Protein AF-A0A662HNA5-F1 (afdb_monomer)

Secondary structure (DSSP, 8-state):
--EEEETTEEEETTS-HHHHHHHHHHHHHHHHTTTTT-HHHHHHHHHHTT-

pLDDT: mean 81.62, std 6.33, range [50.12, 87.94]

Solvent-accessible surface area (backbone atoms only — not comparable to full-atom values): 3194 Å² total; per-residue (Å²): 125,70,58,42,82,48,102,93,44,78,41,53,70,90,47,57,74,65,64,35,69,79,42,40,81,71,48,48,59,22,50,76,56,77,39,59,90,31,66,66,56,54,52,48,49,56,61,58,71,73,107

Foldseek 3Di:
DQWDQDPVGIFGVLDDPVVCVVCVVVQVVCVVVVNPPPPSVVVVCVVVVVD

Structure (mmCIF, N/CA/C/O backbone):
data_AF-A0A662HNA5-F1
#
_entry.id   AF-A0A662HNA5-F1
#
loop_
_atom_site.group_PDB
_atom_site.id
_atom_site.type_symbol
_at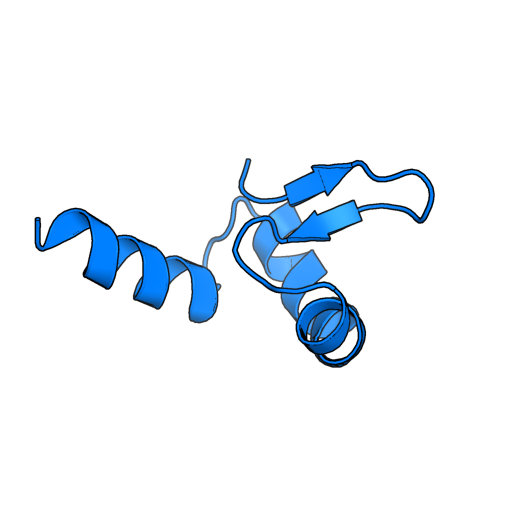om_site.label_atom_id
_atom_site.label_alt_id
_atom_site.label_comp_id
_atom_site.label_asym_id
_atom_site.label_entity_id
_atom_site.label_seq_id
_atom_site.pdbx_PDB_ins_code
_atom_site.Cartn_x
_atom_site.Cartn_y
_atom_site.Cartn_z
_atom_site.occupancy
_atom_site.B_iso_or_equiv
_atom_site.auth_seq_id
_atom_site.auth_comp_id
_atom_site.auth_asym_id
_atom_site.auth_atom_id
_atom_site.pdbx_PDB_model_num
ATOM 1 N N . MET A 1 1 ? -11.822 1.128 -5.386 1.00 61.19 1 MET A N 1
ATOM 2 C CA . MET A 1 1 ? -10.576 0.496 -5.879 1.00 61.19 1 MET A CA 1
ATOM 3 C C . MET A 1 1 ? -9.407 1.406 -5.506 1.00 61.19 1 MET A C 1
ATOM 5 O O . MET A 1 1 ? -9.384 2.539 -5.955 1.00 61.19 1 MET A O 1
ATOM 9 N N . PHE A 1 2 ? -8.494 0.976 -4.624 1.00 74.50 2 PHE A N 1
ATOM 10 C CA . PHE A 1 2 ? -7.420 1.836 -4.069 1.00 74.50 2 PHE A CA 1
ATOM 11 C C . PHE A 1 2 ? -6.177 1.934 -4.968 1.00 74.50 2 PHE A C 1
ATOM 13 O O . PHE A 1 2 ? -5.130 2.432 -4.547 1.00 74.50 2 PHE A O 1
ATOM 20 N N . TYR A 1 3 ? -6.274 1.408 -6.190 1.00 79.75 3 TYR A N 1
ATOM 21 C CA . TYR A 1 3 ? -5.242 1.468 -7.215 1.00 79.75 3 TYR A CA 1
ATOM 22 C C . TYR A 1 3 ? -5.721 2.308 -8.379 1.00 79.75 3 TYR A C 1
ATOM 24 O O . TYR A 1 3 ? -6.852 2.165 -8.836 1.00 79.75 3 TYR A O 1
ATOM 32 N N . VAL A 1 4 ? -4.820 3.147 -8.864 1.00 82.38 4 VAL A N 1
ATOM 33 C CA . VAL A 1 4 ? -5.012 3.993 -10.030 1.00 82.38 4 VAL A CA 1
ATOM 34 C C . VAL A 1 4 ? -4.167 3.452 -11.173 1.00 82.38 4 VAL A C 1
ATOM 36 O O . VAL A 1 4 ? -3.016 3.041 -10.983 1.00 82.38 4 VAL A O 1
ATOM 39 N N . ARG A 1 5 ? -4.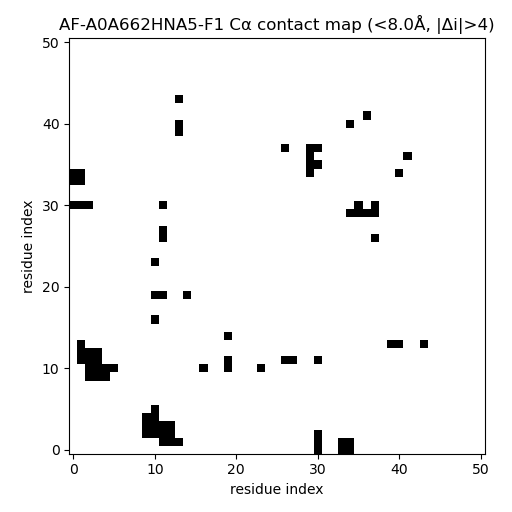740 3.422 -12.378 1.00 82.75 5 ARG A N 1
ATOM 40 C CA . ARG A 1 5 ? -3.966 3.184 -13.597 1.00 82.75 5 ARG A CA 1
ATOM 41 C C . ARG A 1 5 ? -3.172 4.445 -13.917 1.00 82.75 5 ARG A C 1
ATOM 43 O O . ARG A 1 5 ? -3.683 5.554 -13.847 1.00 82.75 5 ARG A O 1
ATOM 50 N N . THR A 1 6 ? -1.911 4.252 -14.254 1.00 83.38 6 THR A N 1
ATOM 51 C CA . THR A 1 6 ? -0.972 5.284 -14.690 1.00 83.38 6 THR A CA 1
ATOM 52 C C . THR A 1 6 ? -0.359 4.829 -16.010 1.00 83.38 6 THR A C 1
ATOM 54 O O . THR A 1 6 ? -0.374 3.634 -16.316 1.00 83.38 6 THR A O 1
ATOM 57 N N . SER A 1 7 ? 0.266 5.733 -16.761 1.00 83.56 7 SER A N 1
ATOM 58 C CA . SER A 1 7 ? 0.944 5.384 -18.020 1.00 83.56 7 SER A CA 1
ATOM 59 C C . SER A 1 7 ? 2.076 4.354 -17.854 1.00 83.56 7 SER A C 1
ATOM 61 O O . SER A 1 7 ? 2.496 3.745 -18.827 1.00 83.56 7 SER A O 1
ATOM 63 N N . LYS A 1 8 ? 2.564 4.128 -16.623 1.00 77.56 8 LYS A N 1
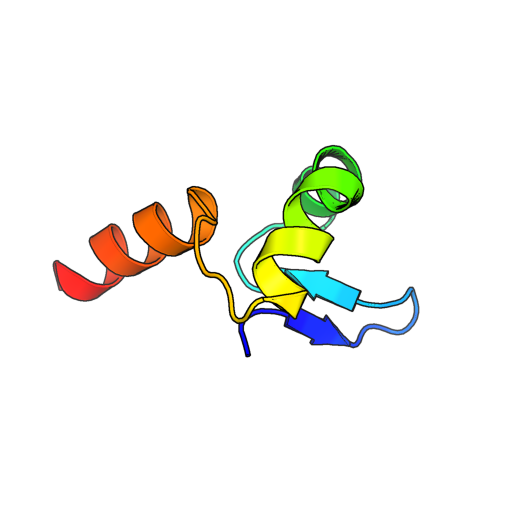ATOM 64 C CA . LYS A 1 8 ? 3.596 3.129 -16.275 1.00 77.56 8 LYS A CA 1
ATOM 65 C C . LYS A 1 8 ? 3.020 1.854 -15.632 1.00 77.56 8 LYS A C 1
ATOM 67 O O . LYS A 1 8 ? 3.764 1.065 -15.046 1.00 77.56 8 LYS A O 1
ATOM 72 N N . GLY A 1 9 ? 1.702 1.664 -15.691 1.00 81.81 9 GLY A N 1
ATOM 73 C CA . GLY A 1 9 ? 0.983 0.544 -15.079 1.00 81.81 9 GLY A CA 1
ATOM 74 C C . GLY A 1 9 ? 0.153 0.962 -13.866 1.00 81.81 9 GLY 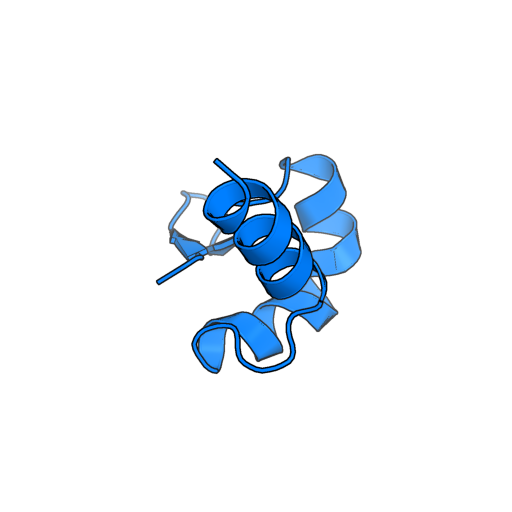A C 1
ATOM 75 O O . GLY A 1 9 ? -0.264 2.110 -13.746 1.00 81.81 9 GLY A O 1
ATOM 76 N N . GLN A 1 10 ? -0.128 0.036 -12.953 1.00 80.88 10 GLN A N 1
ATOM 77 C CA . GLN A 1 10 ? -0.990 0.319 -11.801 1.00 80.88 10 GLN A CA 1
ATOM 78 C C . GLN A 1 10 ? -0.195 0.810 -10.582 1.00 80.88 10 GLN A C 1
ATOM 80 O O . GLN A 1 10 ? 0.934 0.367 -10.345 1.00 80.88 10 GLN A O 1
ATOM 85 N N . ARG A 1 11 ? -0.794 1.714 -9.800 1.00 83.69 11 ARG A N 1
ATOM 86 C CA . ARG A 1 11 ? -0.205 2.287 -8.586 1.00 83.69 11 ARG A CA 1
ATOM 87 C C . ARG A 1 11 ? -1.208 2.404 -7.449 1.00 83.69 11 ARG A C 1
ATOM 89 O O . ARG A 1 11 ? -2.330 2.840 -7.663 1.00 83.69 11 ARG A O 1
ATOM 96 N N . CYS A 1 12 ? -0.773 2.112 -6.224 1.00 83.50 12 CYS A N 1
ATOM 97 C CA . CYS A 1 12 ? -1.551 2.416 -5.025 1.00 83.50 12 CYS A CA 1
ATOM 98 C C . CYS A 1 12 ? -1.741 3.932 -4.852 1.00 83.50 12 CYS A C 1
ATOM 100 O O . CYS A 1 12 ? -0.757 4.669 -4.769 1.00 83.50 12 CYS A O 1
ATOM 102 N N . ALA A 1 13 ? -2.994 4.384 -4.752 1.00 83.62 13 ALA A N 1
ATOM 103 C CA . ALA A 1 13 ? -3.347 5.795 -4.555 1.00 83.62 13 ALA A CA 1
ATOM 104 C C . ALA A 1 13 ? -2.874 6.343 -3.198 1.00 83.62 13 ALA A C 1
ATOM 106 O O . ALA A 1 13 ? -2.662 7.539 -3.043 1.00 83.62 13 ALA A O 1
ATOM 107 N N . LEU A 1 14 ? -2.684 5.453 -2.220 1.00 82.62 14 LEU A N 1
ATOM 108 C CA . LEU A 1 14 ? -2.335 5.794 -0.838 1.00 82.62 14 LEU A CA 1
ATOM 109 C C . LEU A 1 14 ? -0.826 5.948 -0.601 1.00 82.62 14 LEU A C 1
ATOM 111 O O . LEU A 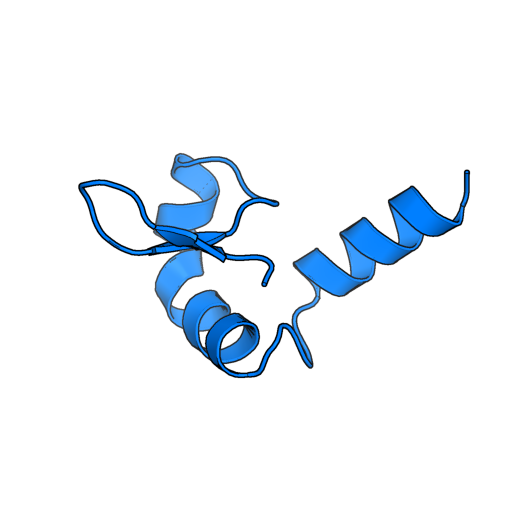1 14 ? -0.394 6.146 0.532 1.00 82.62 14 LEU A O 1
ATOM 115 N N . LEU A 1 15 ? -0.011 5.800 -1.646 1.00 82.69 15 LEU A N 1
ATOM 116 C CA . LEU A 1 15 ? 1.447 5.813 -1.567 1.00 82.69 15 LEU A CA 1
ATOM 117 C C . LEU A 1 15 ? 2.053 6.733 -2.621 1.00 82.69 15 LEU A C 1
ATOM 119 O O . LEU A 1 15 ? 1.629 6.761 -3.781 1.00 82.69 15 LEU A O 1
ATOM 123 N N . ASN A 1 16 ? 3.137 7.406 -2.236 1.00 85.25 16 ASN A N 1
ATOM 124 C CA . ASN A 1 16 ? 3.988 8.137 -3.170 1.00 85.25 16 ASN A CA 1
ATOM 125 C C . ASN A 1 16 ? 4.691 7.201 -4.160 1.00 85.25 16 ASN A C 1
ATOM 127 O O . ASN A 1 16 ? 4.881 6.015 -3.895 1.00 85.25 16 ASN A O 1
ATOM 131 N N . SER A 1 17 ? 5.092 7.754 -5.307 1.00 82.38 17 SER A N 1
ATOM 132 C CA . SER A 1 17 ? 5.661 7.023 -6.446 1.00 82.38 17 SER A CA 1
ATOM 133 C C . SER A 1 17 ? 6.878 6.183 -6.053 1.00 82.38 17 SER A C 1
ATOM 135 O O . SER A 1 17 ? 7.046 5.067 -6.537 1.00 82.38 17 SER A O 1
ATOM 137 N N . GLU A 1 18 ? 7.719 6.725 -5.177 1.00 86.69 18 GLU A N 1
ATOM 138 C CA . GLU A 1 18 ? 8.963 6.104 -4.722 1.00 86.69 18 GLU A CA 1
ATOM 139 C C . GLU A 1 18 ? 8.689 4.916 -3.800 1.00 86.69 18 GLU A C 1
ATOM 141 O O . GLU A 1 18 ? 9.079 3.790 -4.099 1.00 86.69 18 GLU A O 1
ATOM 146 N N . ASN A 1 19 ? 7.904 5.132 -2.741 1.00 85.44 19 ASN A N 1
ATOM 147 C CA . ASN A 1 19 ? 7.488 4.062 -1.834 1.00 85.44 19 ASN A CA 1
ATOM 148 C C . ASN A 1 19 ? 6.659 2.983 -2.548 1.00 85.44 19 ASN A C 1
ATOM 150 O O . ASN A 1 19 ? 6.741 1.803 -2.205 1.00 85.44 19 ASN A O 1
ATOM 154 N N . TRP A 1 20 ? 5.880 3.381 -3.559 1.00 85.62 20 TRP A N 1
ATOM 155 C CA . TRP A 1 20 ? 5.160 2.462 -4.427 1.00 85.62 20 TRP A CA 1
ATOM 156 C C . TRP A 1 20 ? 6.123 1.539 -5.172 1.00 85.62 20 TRP A C 1
ATOM 158 O O . TRP A 1 20 ? 5.964 0.328 -5.083 1.00 85.62 20 TRP A O 1
ATOM 168 N N . LYS A 1 21 ? 7.150 2.072 -5.847 1.00 85.25 21 LYS A N 1
ATOM 169 C CA . LYS A 1 21 ? 8.132 1.251 -6.579 1.00 85.25 21 LYS A CA 1
ATOM 170 C C . LYS A 1 21 ? 8.795 0.199 -5.688 1.00 85.25 21 LYS A C 1
ATOM 172 O O . LYS A 1 21 ? 8.921 -0.938 -6.121 1.00 85.25 21 LYS A O 1
ATOM 177 N N . LEU A 1 22 ? 9.146 0.562 -4.454 1.00 87.94 22 LEU A N 1
ATOM 178 C CA . LEU A 1 22 ? 9.824 -0.330 -3.506 1.00 87.94 22 LEU A CA 1
ATOM 179 C C . LEU A 1 22 ? 8.937 -1.473 -2.998 1.00 87.94 22 LEU A C 1
ATOM 181 O O . LEU A 1 22 ? 9.432 -2.544 -2.665 1.00 87.94 22 LEU A O 1
ATOM 185 N N . ARG A 1 23 ? 7.625 -1.244 -2.891 1.00 85.81 23 ARG A N 1
ATOM 186 C CA . ARG A 1 23 ? 6.688 -2.183 -2.248 1.00 85.81 23 ARG A CA 1
ATOM 187 C C . ARG A 1 23 ? 5.651 -2.757 -3.215 1.00 85.81 23 ARG A C 1
ATOM 189 O O . ARG A 1 23 ? 4.807 -3.543 -2.783 1.00 85.81 23 ARG A O 1
ATOM 196 N N . ARG A 1 24 ? 5.696 -2.378 -4.501 1.00 85.31 24 ARG A N 1
ATOM 197 C CA . ARG A 1 24 ? 4.669 -2.714 -5.504 1.00 85.31 24 ARG A CA 1
ATOM 198 C C . ARG A 1 24 ? 4.398 -4.204 -5.585 1.00 85.31 24 ARG A C 1
ATOM 200 O O . ARG A 1 24 ? 3.242 -4.585 -5.674 1.00 85.31 24 ARG A O 1
ATOM 207 N N . ASP A 1 25 ? 5.447 -5.012 -5.510 1.00 86.56 25 ASP A N 1
ATOM 208 C CA . ASP A 1 25 ? 5.388 -6.455 -5.727 1.00 86.56 25 ASP A CA 1
ATOM 209 C C . ASP A 1 25 ? 4.494 -7.145 -4.689 1.00 86.56 25 ASP A C 1
ATOM 211 O O . ASP A 1 25 ? 3.561 -7.874 -5.010 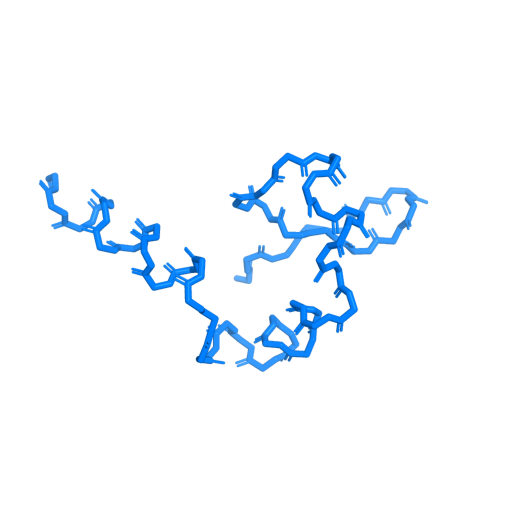1.00 86.56 25 ASP A O 1
ATOM 215 N N . ARG A 1 26 ? 4.665 -6.766 -3.420 1.00 84.12 26 ARG A N 1
ATOM 216 C CA . ARG A 1 26 ? 3.844 -7.272 -2.319 1.00 84.12 26 ARG A CA 1
ATOM 217 C C . ARG A 1 26 ? 2.465 -6.614 -2.267 1.00 84.12 26 ARG A C 1
ATOM 219 O O . ARG A 1 26 ? 1.477 -7.244 -1.902 1.00 84.12 26 ARG A O 1
ATOM 226 N N . LEU A 1 27 ? 2.387 -5.324 -2.591 1.00 83.12 27 LEU A N 1
ATOM 227 C CA . LEU A 1 27 ? 1.152 -4.556 -2.454 1.00 83.12 27 LEU A CA 1
ATOM 228 C C . LEU A 1 27 ? 0.139 -4.836 -3.568 1.00 83.12 27 LEU A C 1
ATOM 230 O O . LEU A 1 27 ? -1.065 -4.707 -3.315 1.00 83.12 27 LEU A O 1
ATOM 234 N N . ILE A 1 28 ? 0.595 -5.184 -4.777 1.00 83.69 28 ILE A N 1
ATOM 235 C CA . ILE A 1 28 ? -0.280 -5.386 -5.942 1.00 83.69 28 ILE A CA 1
ATOM 236 C C . ILE A 1 28 ? -1.241 -6.550 -5.713 1.00 83.69 28 ILE A C 1
ATOM 238 O O . ILE A 1 28 ? -2.424 -6.433 -6.025 1.00 83.69 28 ILE A O 1
ATOM 242 N N . GLY A 1 29 ? -0.770 -7.616 -5.056 1.00 84.69 29 GLY A N 1
ATOM 243 C CA . GLY A 1 29 ? -1.601 -8.747 -4.652 1.00 84.69 29 GLY A CA 1
ATOM 244 C C . GLY A 1 29 ? -2.745 -8.323 -3.733 1.00 84.69 29 GLY A C 1
ATOM 245 O O . GLY A 1 29 ? -3.900 -8.660 -3.995 1.00 84.69 29 GLY A O 1
ATOM 246 N N . TYR A 1 30 ? -2.464 -7.513 -2.707 1.00 85.50 30 TYR A N 1
ATOM 247 C CA . TYR A 1 30 ? -3.517 -7.052 -1.802 1.00 85.50 30 TYR A CA 1
ATOM 248 C C . TYR A 1 30 ? -4.551 -6.182 -2.510 1.00 85.50 30 TYR A C 1
ATOM 250 O O . TYR A 1 30 ? -5.738 -6.301 -2.226 1.00 85.50 30 TYR A O 1
ATOM 258 N N . CYS A 1 31 ? -4.141 -5.319 -3.439 1.00 78.88 31 CYS A N 1
ATOM 259 C CA . CYS A 1 31 ? -5.095 -4.434 -4.103 1.00 78.88 31 CYS A CA 1
ATOM 260 C C . CYS A 1 31 ? -5.874 -5.056 -5.251 1.00 78.88 31 CYS A C 1
ATOM 262 O O . CYS A 1 31 ? -7.022 -4.658 -5.444 1.00 78.88 31 CYS A O 1
ATOM 264 N N . ASN A 1 32 ? -5.325 -6.064 -5.929 1.00 81.12 32 ASN A N 1
ATOM 265 C CA . ASN A 1 32 ? -6.128 -6.933 -6.790 1.00 81.12 32 ASN A CA 1
ATOM 266 C C . ASN A 1 32 ? -7.199 -7.680 -5.977 1.00 81.12 32 ASN A C 1
ATOM 268 O O . ASN A 1 32 ? -8.316 -7.848 -6.447 1.00 81.12 32 ASN A O 1
ATOM 272 N N . ASN A 1 33 ? -6.912 -8.012 -4.714 1.00 83.75 33 ASN A N 1
ATOM 273 C CA . ASN A 1 33 ? -7.876 -8.576 -3.761 1.00 83.75 33 ASN A CA 1
ATOM 274 C C . ASN A 1 33 ? -8.755 -7.511 -3.061 1.00 83.75 33 ASN A C 1
ATOM 276 O O . ASN A 1 33 ? -9.213 -7.706 -1.935 1.00 83.75 33 ASN A O 1
ATOM 280 N N . GLY A 1 34 ? -8.960 -6.341 -3.676 1.00 78.31 34 GLY A N 1
ATOM 281 C CA . GLY A 1 34 ? -9.809 -5.277 -3.119 1.00 78.31 34 GLY A CA 1
ATOM 282 C C . GLY A 1 34 ? -9.220 -4.543 -1.906 1.00 78.31 34 GLY A C 1
ATOM 283 O O . GLY A 1 34 ? -9.921 -3.783 -1.243 1.00 78.31 34 GLY A O 1
ATOM 284 N N . GLY A 1 35 ? -7.935 -4.739 -1.610 1.00 77.25 35 GLY A N 1
ATOM 285 C CA . GLY A 1 35 ? -7.243 -4.147 -0.464 1.00 77.25 35 GLY A CA 1
ATOM 286 C C . GLY A 1 35 ? -7.304 -4.993 0.812 1.00 77.25 35 GLY A C 1
ATOM 287 O O . GLY A 1 35 ? -6.802 -4.559 1.853 1.00 77.25 35 GLY A O 1
ATOM 288 N N . ARG A 1 36 ? -7.880 -6.201 0.758 1.00 78.62 36 ARG A N 1
ATOM 289 C CA . ARG A 1 36 ? -7.987 -7.102 1.914 1.00 78.62 36 ARG A CA 1
ATOM 290 C C . ARG A 1 36 ? -6.592 -7.535 2.383 1.00 78.62 36 ARG A C 1
ATOM 292 O O . ARG A 1 36 ? -5.777 -7.993 1.590 1.00 78.62 36 ARG A O 1
ATOM 299 N N . GLY A 1 37 ? -6.298 -7.337 3.669 1.00 80.25 37 GLY A N 1
ATOM 300 C CA . GLY A 1 37 ? -4.985 -7.636 4.261 1.00 80.25 37 GLY A CA 1
ATOM 301 C C . GLY A 1 37 ? -3.893 -6.584 4.011 1.00 80.25 37 GLY A C 1
ATOM 302 O O . GLY A 1 37 ? -2.789 -6.719 4.536 1.00 80.25 37 GLY A O 1
ATOM 303 N N . CYS A 1 38 ? -4.175 -5.505 3.270 1.00 84.31 38 CYS A N 1
ATOM 304 C CA . CYS A 1 38 ? -3.209 -4.426 3.074 1.00 84.31 38 CYS A CA 1
ATOM 305 C C . CYS A 1 38 ? -3.087 -3.576 4.348 1.00 84.31 38 CYS A C 1
ATOM 307 O O . CYS A 1 38 ? -3.967 -2.773 4.663 1.00 84.31 38 CYS A O 1
ATOM 309 N N . THR A 1 39 ? -1.967 -3.698 5.061 1.00 84.38 39 THR A N 1
ATOM 310 C CA . THR A 1 39 ? -1.701 -2.923 6.287 1.00 84.38 39 THR A CA 1
ATOM 311 C C . THR A 1 39 ? -1.662 -1.416 6.043 1.00 84.38 39 THR A C 1
ATOM 313 O O . THR A 1 39 ? -2.074 -0.644 6.905 1.00 84.38 39 THR A O 1
ATOM 316 N N . ILE A 1 40 ? -1.227 -0.981 4.856 1.00 83.38 40 ILE A N 1
ATOM 317 C CA . ILE A 1 40 ? -1.192 0.437 4.473 1.00 83.38 40 ILE A CA 1
ATOM 318 C C . ILE A 1 40 ? -2.606 0.988 4.323 1.00 83.38 40 ILE A C 1
ATOM 320 O O . ILE A 1 40 ? -2.909 2.047 4.867 1.00 83.38 40 ILE A O 1
ATOM 324 N N . LEU A 1 41 ? -3.482 0.243 3.644 1.00 82.88 41 LEU A N 1
ATOM 325 C CA . LEU A 1 41 ? -4.887 0.607 3.527 1.00 82.88 41 LEU A CA 1
ATOM 326 C C . LEU A 1 41 ? -5.570 0.599 4.896 1.00 82.88 41 LEU A C 1
ATOM 328 O O . LEU A 1 41 ? -6.261 1.554 5.227 1.00 82.88 41 LEU A O 1
ATOM 332 N N . ALA A 1 42 ? -5.343 -0.433 5.711 1.00 85.12 42 ALA A N 1
ATOM 333 C CA . ALA A 1 42 ? -5.911 -0.518 7.054 1.00 85.12 42 ALA A CA 1
ATOM 334 C C . ALA A 1 42 ? -5.483 0.668 7.933 1.00 85.12 42 ALA A C 1
ATOM 336 O O . ALA A 1 42 ? -6.305 1.243 8.641 1.00 85.12 42 ALA A O 1
ATOM 337 N N . ASN A 1 43 ? -4.212 1.071 7.862 1.00 86.44 43 ASN A N 1
ATOM 338 C CA . ASN A 1 43 ? -3.709 2.229 8.597 1.00 86.44 43 ASN A CA 1
ATOM 339 C C . ASN A 1 43 ? -4.291 3.546 8.056 1.00 86.44 43 ASN A C 1
ATOM 341 O O . ASN A 1 43 ? -4.675 4.419 8.830 1.00 86.44 43 ASN A O 1
ATOM 345 N N . TYR A 1 44 ? -4.414 3.680 6.733 1.00 84.88 44 TYR A N 1
ATOM 346 C CA . TYR A 1 44 ? -5.052 4.839 6.112 1.00 84.88 44 TYR A CA 1
ATOM 347 C C . TYR A 1 44 ? -6.523 4.967 6.521 1.00 84.88 44 TYR A C 1
ATOM 349 O O . TYR A 1 44 ? -6.928 6.022 6.995 1.00 84.88 44 TYR A O 1
ATOM 357 N N . LEU A 1 45 ? -7.301 3.885 6.429 1.00 83.69 45 LEU A N 1
ATOM 358 C CA . LEU A 1 45 ? -8.701 3.860 6.854 1.00 83.69 45 LEU A CA 1
ATOM 359 C C . LEU A 1 45 ? -8.841 4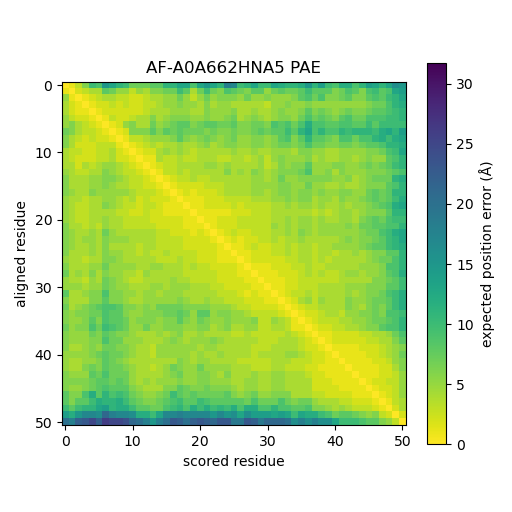.161 8.346 1.00 83.69 45 LEU A C 1
ATOM 361 O O . LEU A 1 45 ? -9.710 4.938 8.710 1.00 83.69 45 LEU A O 1
ATOM 365 N N . LYS A 1 46 ? -7.956 3.633 9.204 1.00 85.94 46 LYS A N 1
ATOM 366 C CA . LYS A 1 46 ? -7.929 3.998 10.630 1.00 85.94 46 LYS A CA 1
ATOM 367 C C . LYS A 1 46 ? -7.679 5.490 10.849 1.00 85.94 46 LYS A C 1
ATOM 369 O O . LYS A 1 46 ? -8.276 6.060 11.750 1.00 85.94 46 LYS A O 1
ATOM 374 N N . LYS A 1 47 ? -6.806 6.121 10.057 1.00 83.19 47 LYS A N 1
ATOM 375 C CA . LYS A 1 47 ? -6.559 7.570 10.139 1.00 83.19 47 LYS A CA 1
ATOM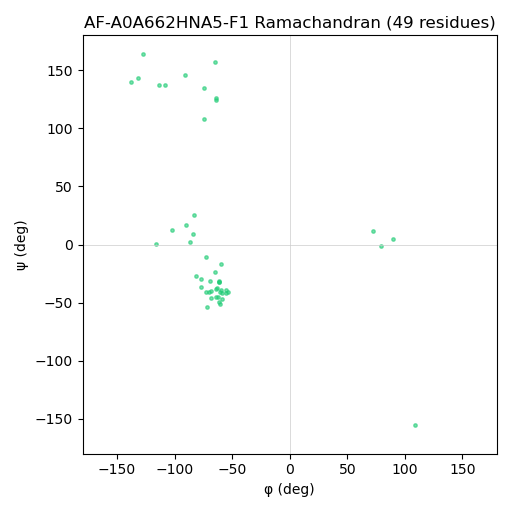 376 C C . LYS A 1 47 ? -7.746 8.388 9.634 1.00 83.19 47 LYS A C 1
ATOM 378 O O . LYS A 1 47 ? -8.068 9.399 10.242 1.00 83.19 47 LYS A O 1
ATOM 383 N N . VAL A 1 48 ? -8.381 7.956 8.545 1.00 81.31 48 VAL A N 1
ATOM 384 C CA . VAL A 1 48 ? -9.531 8.650 7.945 1.00 81.31 48 VAL A CA 1
ATOM 385 C C . VAL A 1 48 ? -10.797 8.492 8.789 1.00 81.31 48 VAL A C 1
ATOM 387 O O . VAL A 1 48 ? -11.509 9.465 8.974 1.00 81.31 48 VAL A O 1
ATOM 390 N N . ALA A 1 49 ? -11.055 7.305 9.342 1.00 79.06 49 ALA A N 1
ATOM 391 C CA . ALA A 1 49 ? -12.234 7.017 10.164 1.00 79.06 49 ALA A CA 1
ATOM 392 C C . ALA A 1 49 ? -12.190 7.657 11.561 1.00 79.06 49 ALA A C 1
ATOM 394 O O . ALA A 1 49 ? -13.180 7.627 12.281 1.00 79.06 49 ALA A O 1
ATOM 395 N N . LYS A 1 50 ? -11.041 8.205 11.969 1.00 68.44 50 LYS A N 1
ATOM 396 C CA . LYS A 1 50 ? -10.872 8.907 13.248 1.00 68.44 50 LYS A CA 1
ATOM 397 C C . LYS A 1 50 ? -11.166 10.410 13.140 1.00 68.44 50 LYS A C 1
ATOM 399 O O . LYS A 1 50 ? -10.702 11.166 13.991 1.00 68.44 50 LYS A O 1
ATOM 404 N N . LYS A 1 51 ? -11.851 10.833 12.076 1.00 50.12 51 LYS A N 1
ATOM 405 C CA . LYS A 1 51 ? -12.153 12.226 11.755 1.00 50.12 51 LYS A CA 1
ATOM 406 C C . LYS A 1 51 ? -13.655 12.456 11.726 1.00 50.12 51 LYS A C 1
ATOM 408 O O . LYS A 1 51 ? -14.359 11.542 11.245 1.00 50.12 51 LYS A O 1
#

Nearest PDB structures (foldseek):
  7vp5-assembly1_A  TM=2.699E-01  e=2.855E+00  Arabidopsis thaliana
  7vp5-assembly3_I  TM=2.922E-01  e=7.809E+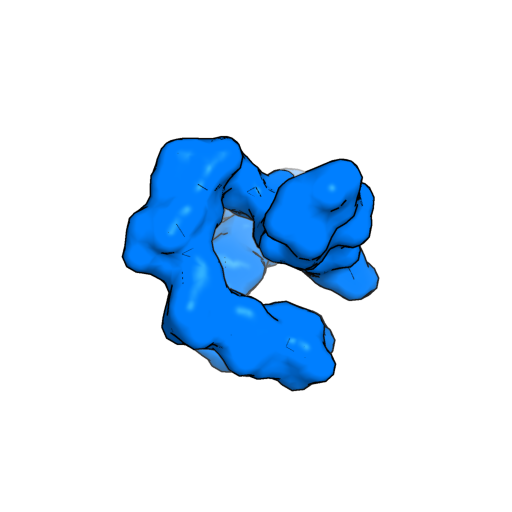00  Arabidopsis thaliana

Sequence (51 aa):
MFYVRTSKGQRCALLNSENWKLRRDRLIGYCNNGGRGCTILANYLKKVAKK

Mean predicted aligned error: 5.28 Å

Radius of gyration: 10.84 Å; Cα contacts (8 Å, |Δi|>4): 41; chains: 1; bounding box: 22×21×31 Å